Protein AF-A0A519Z3F1-F1 (afdb_monomer_lite)

Foldseek 3Di:
DPLDDPPCPPVPDDLVRLVVLLVVLVVVLVVQLVDPPDPDHSVSSVVSNVRSVVVNVVVVVVVVVVVVVVVVVVLVVVCVVCVPDPVSVVVVVVVVVVVVVVVVVVVVVVVVVVVVVVVVVVVSVVSNVVVVVVVVVVVVVVVVVVVVVVVVVVVVVVVVVD

pLDDT: mean 70.85, std 9.24, range [41.97, 87.0]

Radius of gyration: 29.85 Å; chains: 1; bounding box: 68×26×99 Å

Structure (mmCIF, N/CA/C/O backbone):
data_AF-A0A519Z3F1-F1
#
_entry.id   AF-A0A519Z3F1-F1
#
loop_
_atom_site.group_PDB
_atom_site.id
_atom_site.type_symbol
_atom_site.label_atom_id
_atom_site.label_alt_id
_atom_site.label_comp_id
_atom_site.label_asym_id
_atom_site.label_entity_id
_atom_site.label_seq_id
_atom_site.pdbx_PDB_ins_code
_atom_site.Cartn_x
_atom_site.Cartn_y
_atom_site.Cartn_z
_atom_site.occupancy
_atom_site.B_iso_or_equiv
_atom_site.auth_seq_id
_atom_site.auth_comp_id
_atom_site.auth_asym_id
_atom_site.auth_atom_id
_atom_site.pdbx_PDB_model_num
ATOM 1 N N . MET A 1 1 ? -0.713 -8.463 -25.559 1.00 41.97 1 MET A N 1
ATOM 2 C CA . MET A 1 1 ? -1.826 -8.920 -24.699 1.00 41.97 1 MET A CA 1
ATOM 3 C C . MET A 1 1 ? -2.187 -7.763 -23.788 1.00 41.97 1 MET A C 1
ATOM 5 O O . MET A 1 1 ? -1.278 -7.068 -23.354 1.00 41.97 1 MET A O 1
ATOM 9 N N . LYS A 1 2 ? -3.476 -7.471 -23.610 1.00 46.62 2 LYS A N 1
ATOM 10 C CA . LYS A 1 2 ? -3.936 -6.373 -22.754 1.00 46.62 2 LYS A CA 1
ATOM 11 C C . LYS A 1 2 ? -3.605 -6.765 -21.311 1.00 46.62 2 LYS A C 1
ATOM 13 O O . LYS A 1 2 ? -4.029 -7.826 -20.866 1.00 46.62 2 LYS A O 1
ATOM 18 N N . ASN A 1 3 ? -2.765 -5.977 -20.646 1.00 62.28 3 ASN A N 1
ATOM 19 C CA . ASN A 1 3 ? -2.377 -6.201 -19.254 1.00 62.28 3 ASN A CA 1
ATOM 20 C C . ASN A 1 3 ? -3.528 -5.728 -18.364 1.00 62.28 3 ASN A C 1
ATOM 22 O O . ASN A 1 3 ? -3.472 -4.640 -17.800 1.00 62.28 3 ASN A O 1
ATOM 26 N N . GLU A 1 4 ? -4.615 -6.491 -18.357 1.00 72.38 4 GLU A N 1
ATOM 27 C CA . GLU A 1 4 ? -5.798 -6.201 -17.558 1.00 72.38 4 GLU A CA 1
ATOM 28 C C . GLU A 1 4 ? -5.655 -6.873 -16.194 1.00 72.38 4 GLU A C 1
ATOM 30 O O . GLU A 1 4 ? -5.180 -8.006 -16.082 1.00 72.38 4 GLU A O 1
ATOM 35 N N . ILE A 1 5 ? -5.991 -6.119 -15.151 1.00 75.06 5 ILE A N 1
ATOM 36 C CA . ILE A 1 5 ? -6.005 -6.604 -13.774 1.00 75.06 5 ILE A CA 1
ATOM 37 C C . ILE A 1 5 ? -7.043 -7.727 -13.688 1.00 75.06 5 ILE A C 1
ATOM 39 O O . ILE A 1 5 ? -8.140 -7.555 -14.221 1.00 75.06 5 ILE A O 1
ATOM 43 N N . PRO A 1 6 ? -6.733 -8.871 -13.051 1.00 81.81 6 PRO A N 1
ATOM 44 C CA . PRO A 1 6 ? -7.714 -9.934 -12.879 1.00 81.81 6 PRO A CA 1
ATOM 45 C C . PRO A 1 6 ? -8.957 -9.394 -12.166 1.00 81.81 6 PRO A C 1
ATOM 47 O O . PRO A 1 6 ? -8.827 -8.824 -11.086 1.00 81.81 6 PRO A O 1
ATOM 50 N N . GLU A 1 7 ? -10.149 -9.604 -12.731 1.00 77.62 7 GLU A N 1
ATOM 51 C CA . GLU A 1 7 ? -11.420 -9.121 -12.150 1.00 77.62 7 GLU A CA 1
ATOM 52 C C . GLU A 1 7 ? -11.666 -9.651 -10.727 1.00 77.62 7 GLU A C 1
ATOM 54 O O . GLU A 1 7 ? -12.360 -9.043 -9.919 1.00 77.62 7 GLU A O 1
ATOM 59 N N . GLU A 1 8 ? -11.060 -10.792 -10.414 1.00 79.19 8 GLU A N 1
ATOM 60 C CA . GLU A 1 8 ? -11.156 -11.485 -9.133 1.00 79.19 8 GLU A CA 1
ATOM 61 C C . GLU A 1 8 ? -10.213 -10.919 -8.051 1.00 79.19 8 GLU A C 1
ATOM 63 O O . GLU A 1 8 ? -10.344 -11.241 -6.863 1.00 79.19 8 GLU A O 1
ATOM 68 N N . TYR A 1 9 ? -9.251 -10.075 -8.440 1.00 77.88 9 TYR A N 1
ATOM 69 C CA . TYR A 1 9 ? -8.322 -9.420 -7.525 1.00 77.88 9 TYR A CA 1
ATOM 70 C C . TYR A 1 9 ? -8.886 -8.071 -7.057 1.00 77.88 9 TYR A C 1
ATOM 72 O O . TYR A 1 9 ? -9.330 -7.284 -7.891 1.00 77.88 9 TYR A O 1
ATOM 80 N N . PRO A 1 10 ? -8.803 -7.726 -5.756 1.00 77.12 10 PRO A N 1
ATOM 81 C CA . PRO A 1 10 ? -8.218 -8.477 -4.629 1.00 77.12 10 PRO A CA 1
ATOM 82 C C . PRO A 1 10 ? -9.215 -9.332 -3.816 1.00 77.12 10 PRO A C 1
ATOM 84 O O . PRO A 1 10 ? -8.838 -9.902 -2.791 1.00 77.12 10 PRO A O 1
ATOM 87 N N . ALA A 1 11 ? -10.480 -9.417 -4.235 1.00 79.06 11 ALA A N 1
ATOM 88 C CA . ALA A 1 11 ? -11.588 -9.892 -3.403 1.00 79.06 11 ALA A CA 1
ATOM 89 C C . ALA A 1 11 ? -11.481 -11.362 -2.945 1.00 79.06 11 ALA A C 1
ATOM 91 O O . ALA A 1 11 ? -11.874 -11.667 -1.819 1.00 79.06 11 ALA A O 1
ATOM 92 N N . LEU A 1 12 ? -10.936 -12.265 -3.771 1.00 82.75 12 LEU A N 1
ATOM 93 C CA . LEU A 1 12 ? -10.848 -13.703 -3.450 1.00 82.75 12 LEU A CA 1
ATOM 94 C C . LEU A 1 12 ? -9.704 -14.085 -2.500 1.00 82.75 12 LEU A C 1
ATOM 96 O O . LEU A 1 12 ? -9.659 -15.219 -2.025 1.00 82.75 12 LEU A O 1
ATOM 100 N N . LEU A 1 13 ? -8.769 -13.175 -2.236 1.00 84.12 13 LEU A N 1
ATOM 101 C CA . LEU A 1 13 ? -7.580 -13.478 -1.442 1.00 84.12 13 LEU A CA 1
ATOM 102 C C . LEU A 1 13 ? -7.865 -13.315 0.046 1.00 84.12 13 LEU A C 1
ATOM 104 O O . LEU A 1 13 ? -8.561 -12.377 0.444 1.00 84.12 13 LEU A O 1
ATOM 108 N N . ASP A 1 14 ? -7.294 -14.184 0.879 1.00 83.25 14 ASP A N 1
ATOM 109 C CA . ASP A 1 14 ? -7.265 -13.945 2.322 1.00 83.25 14 ASP A CA 1
ATOM 110 C C . ASP A 1 14 ? -6.316 -12.781 2.672 1.00 83.25 14 ASP A C 1
ATOM 112 O O . ASP A 1 14 ? -5.544 -12.301 1.839 1.00 83.25 14 ASP A O 1
ATOM 116 N N . ASN A 1 15 ? -6.396 -12.275 3.905 1.00 74.50 15 ASN A N 1
ATOM 117 C CA . ASN A 1 15 ? -5.615 -11.102 4.303 1.00 74.50 15 ASN A CA 1
ATOM 118 C C . ASN A 1 15 ? -4.098 -11.350 4.251 1.00 74.50 15 ASN A C 1
ATOM 120 O O . ASN A 1 15 ? -3.351 -10.440 3.898 1.00 74.50 15 ASN A O 1
ATOM 124 N N . GLU A 1 16 ? -3.635 -12.552 4.590 1.00 73.88 16 GLU A N 1
ATOM 125 C CA . GLU A 1 16 ? -2.208 -12.887 4.624 1.00 73.88 16 GLU A CA 1
ATOM 126 C C . GLU A 1 16 ? -1.652 -13.017 3.203 1.00 73.88 16 GLU A C 1
ATOM 128 O O . GLU A 1 16 ? -0.646 -12.387 2.867 1.00 73.88 16 GLU A O 1
ATOM 133 N N . GLN A 1 17 ? -2.367 -13.729 2.334 1.00 81.69 17 GLN A N 1
ATOM 134 C CA . GLN A 1 17 ? -2.081 -13.858 0.908 1.00 81.69 17 GLN A CA 1
ATOM 135 C C . GLN A 1 17 ? -2.086 -12.503 0.206 1.00 81.69 17 GLN A C 1
ATOM 137 O O . GLN A 1 17 ? -1.216 -12.227 -0.623 1.00 81.69 17 GLN A O 1
ATOM 142 N N . LEU A 1 18 ? -3.045 -11.638 0.540 1.00 79.75 18 LEU A N 1
ATOM 143 C CA . LEU A 1 18 ? -3.152 -10.316 -0.057 1.00 79.75 18 LEU A CA 1
ATOM 144 C C . LEU A 1 18 ? -1.964 -9.428 0.343 1.00 79.75 18 LEU A C 1
ATOM 146 O O . LEU A 1 18 ? -1.378 -8.772 -0.519 1.00 79.75 18 LEU A O 1
ATOM 150 N N . VAL A 1 19 ? -1.537 -9.464 1.611 1.00 72.38 19 VAL A N 1
ATOM 151 C CA . VAL A 1 19 ? -0.328 -8.761 2.086 1.00 72.38 19 VAL A CA 1
ATOM 152 C C . VAL A 1 19 ? 0.936 -9.291 1.405 1.00 72.38 19 VAL A C 1
ATOM 154 O O . VAL A 1 19 ? 1.790 -8.504 0.982 1.00 72.38 19 VAL A O 1
ATOM 157 N N . GLU A 1 20 ? 1.069 -10.612 1.287 1.00 79.12 20 GLU A N 1
ATOM 158 C CA . GLU A 1 20 ? 2.189 -11.275 0.610 1.00 79.12 20 GLU A CA 1
ATOM 159 C C . GLU A 1 20 ? 2.273 -10.833 -0.862 1.00 79.12 20 GLU A C 1
ATOM 161 O O . GLU A 1 20 ? 3.333 -10.415 -1.340 1.00 79.12 20 GLU A O 1
ATOM 166 N N . LEU A 1 21 ? 1.140 -10.837 -1.569 1.00 82.75 21 LEU A N 1
ATOM 167 C CA . LEU A 1 21 ? 1.048 -10.427 -2.970 1.00 82.75 21 LEU A CA 1
ATOM 168 C C . LEU A 1 21 ? 1.334 -8.939 -3.159 1.00 82.75 21 LEU A C 1
ATOM 170 O O . LEU A 1 21 ? 2.089 -8.589 -4.063 1.00 82.75 21 LEU A O 1
ATOM 174 N N . ILE A 1 22 ? 0.834 -8.066 -2.281 1.00 75.44 22 ILE A N 1
ATOM 175 C CA . ILE A 1 22 ? 1.160 -6.632 -2.306 1.00 75.44 22 ILE A CA 1
ATOM 176 C C . ILE A 1 22 ? 2.675 -6.419 -2.181 1.00 75.44 22 ILE A C 1
ATOM 178 O O . ILE A 1 22 ? 3.251 -5.637 -2.941 1.00 75.44 22 ILE A O 1
ATOM 182 N N . LYS A 1 23 ? 3.355 -7.138 -1.276 1.00 75.12 23 LYS A N 1
ATOM 183 C CA . LYS A 1 23 ? 4.823 -7.062 -1.146 1.00 75.12 23 LYS A CA 1
ATOM 184 C C . LYS A 1 23 ? 5.527 -7.517 -2.425 1.00 75.12 23 LYS A C 1
ATOM 186 O O . LYS A 1 23 ? 6.467 -6.861 -2.882 1.00 75.12 23 LYS A O 1
ATOM 191 N N . GLN A 1 24 ? 5.075 -8.621 -3.016 1.00 80.00 24 GLN A N 1
ATOM 192 C CA . GLN A 1 24 ? 5.644 -9.138 -4.260 1.00 80.00 24 GLN A CA 1
ATOM 193 C C . GLN A 1 24 ? 5.425 -8.177 -5.436 1.00 80.00 24 GLN A C 1
ATOM 195 O O . GLN A 1 24 ? 6.359 -7.926 -6.200 1.00 80.00 24 GLN A O 1
ATOM 200 N N . TYR A 1 25 ? 4.230 -7.601 -5.569 1.00 83.12 25 TYR A N 1
ATOM 201 C CA . TYR A 1 25 ? 3.891 -6.644 -6.623 1.00 83.12 25 TYR A CA 1
ATOM 202 C C . TYR A 1 25 ? 4.618 -5.319 -6.457 1.00 83.12 25 TYR A C 1
ATOM 204 O O . TYR A 1 25 ? 5.140 -4.803 -7.440 1.00 83.12 25 TYR A O 1
ATOM 212 N N . SER A 1 26 ? 4.775 -4.827 -5.229 1.00 72.19 26 SER A N 1
ATOM 213 C CA . SER A 1 26 ? 5.591 -3.645 -4.942 1.00 72.19 26 SER A CA 1
ATOM 214 C C . SER A 1 26 ? 7.035 -3.844 -5.415 1.00 72.19 26 SER A C 1
ATOM 216 O O . SER A 1 26 ? 7.572 -3.015 -6.152 1.00 72.19 26 SER A O 1
ATOM 218 N N . LYS A 1 27 ? 7.633 -5.007 -5.115 1.00 78.38 27 LYS A N 1
ATOM 219 C CA . LYS A 1 27 ? 8.980 -5.355 -5.591 1.00 78.38 27 LYS A CA 1
ATOM 220 C C . LYS A 1 27 ? 9.048 -5.426 -7.121 1.00 78.38 27 LYS A C 1
ATOM 222 O O . LYS A 1 27 ? 10.010 -4.937 -7.712 1.00 78.38 27 LYS A O 1
ATOM 227 N N . ARG A 1 28 ? 8.035 -6.007 -7.773 1.00 77.19 28 ARG A N 1
ATOM 228 C CA . ARG A 1 28 ? 7.951 -6.079 -9.244 1.00 77.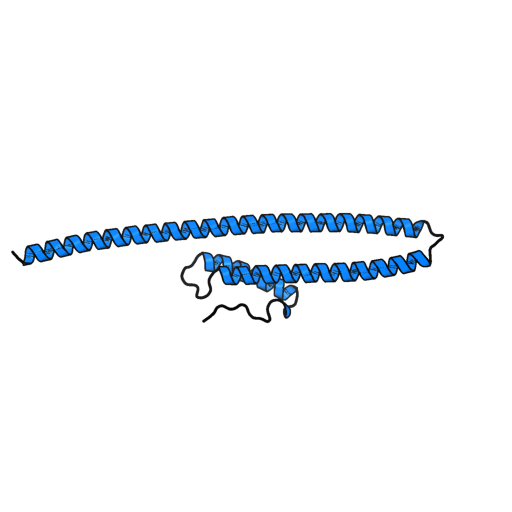19 28 ARG A CA 1
ATOM 229 C C . ARG A 1 28 ? 7.765 -4.705 -9.885 1.00 77.19 28 ARG A C 1
ATOM 231 O O . ARG A 1 28 ? 8.414 -4.450 -10.890 1.00 77.19 28 ARG A O 1
ATOM 238 N N . ALA A 1 29 ? 6.975 -3.813 -9.290 1.00 74.94 29 ALA A N 1
ATOM 239 C CA . ALA A 1 29 ? 6.799 -2.439 -9.759 1.00 74.94 29 ALA A CA 1
ATOM 240 C C . ALA A 1 29 ? 8.134 -1.677 -9.766 1.00 74.94 29 ALA A C 1
ATOM 242 O O . ALA A 1 29 ? 8.466 -1.010 -10.745 1.00 74.94 29 ALA A O 1
ATOM 243 N N . THR A 1 30 ? 8.943 -1.838 -8.712 1.00 70.25 30 THR A N 1
ATOM 244 C CA . THR A 1 30 ? 10.279 -1.228 -8.631 1.00 70.25 30 THR A CA 1
ATOM 245 C C . THR A 1 30 ? 11.240 -1.787 -9.682 1.00 70.25 30 THR A C 1
ATOM 247 O O . THR A 1 30 ? 12.002 -1.030 -10.276 1.00 70.25 30 THR A O 1
ATOM 250 N N . VAL A 1 31 ? 11.218 -3.101 -9.927 1.00 70.50 31 VAL A N 1
ATOM 251 C CA . VAL A 1 31 ? 12.114 -3.743 -10.907 1.00 70.50 31 VAL A CA 1
ATOM 252 C C . VAL A 1 31 ? 11.690 -3.429 -12.346 1.00 70.50 31 VAL A C 1
ATOM 254 O O . VAL A 1 31 ? 12.542 -3.088 -13.164 1.00 70.50 31 VAL A O 1
ATOM 257 N N . ALA A 1 32 ? 10.389 -3.462 -12.645 1.00 67.81 32 ALA A N 1
ATOM 258 C CA . ALA A 1 32 ? 9.845 -3.111 -13.957 1.00 67.81 32 ALA A CA 1
ATOM 259 C C . ALA A 1 32 ? 10.057 -1.628 -14.299 1.00 67.81 32 ALA A C 1
ATOM 261 O O . ALA A 1 32 ? 10.228 -1.285 -15.461 1.00 67.81 32 ALA A O 1
ATOM 262 N N . GLY A 1 33 ? 10.106 -0.746 -13.295 1.00 62.59 33 GLY A N 1
ATOM 263 C CA . GLY A 1 33 ? 10.460 0.661 -13.494 1.00 62.59 33 GLY A CA 1
ATOM 264 C C . GLY A 1 33 ? 11.923 0.899 -13.880 1.00 62.59 33 GLY A C 1
ATOM 265 O O . GLY A 1 33 ? 12.231 1.981 -14.361 1.00 62.59 33 GLY A O 1
ATOM 266 N N . ARG A 1 34 ? 12.813 -0.086 -13.679 1.00 61.91 34 ARG A N 1
ATOM 267 C CA . ARG A 1 34 ? 14.266 0.018 -13.917 1.00 61.91 34 ARG A CA 1
ATOM 268 C C . ARG A 1 34 ? 14.748 -0.690 -15.186 1.00 61.91 34 ARG A C 1
ATOM 270 O O . ARG A 1 34 ? 15.936 -0.635 -15.482 1.00 61.91 34 ARG A O 1
ATOM 277 N N . SER A 1 35 ? 13.877 -1.401 -15.901 1.00 54.97 35 SER A N 1
ATOM 278 C CA . SER A 1 35 ? 14.263 -2.234 -17.043 1.00 54.97 35 SER A CA 1
ATOM 279 C C . SER A 1 35 ? 13.273 -2.085 -18.195 1.00 54.97 35 SER A C 1
ATOM 281 O O . SER A 1 35 ? 12.082 -2.332 -18.027 1.00 54.97 35 SER A O 1
ATOM 283 N N . GLU A 1 36 ? 13.781 -1.755 -19.384 1.00 55.47 36 GLU A N 1
ATOM 284 C CA . GLU A 1 36 ? 12.992 -1.621 -20.622 1.00 55.47 36 GLU A CA 1
ATOM 285 C C . GLU A 1 36 ? 12.448 -2.963 -21.161 1.00 55.47 36 GLU A C 1
ATOM 287 O O . GLU A 1 36 ? 11.659 -2.980 -22.100 1.00 55.47 36 GLU A O 1
ATOM 292 N N . GLN A 1 37 ? 12.842 -4.104 -20.579 1.00 54.81 37 GLN A N 1
ATOM 293 C CA . GLN A 1 37 ? 12.515 -5.446 -21.090 1.00 54.81 37 GLN 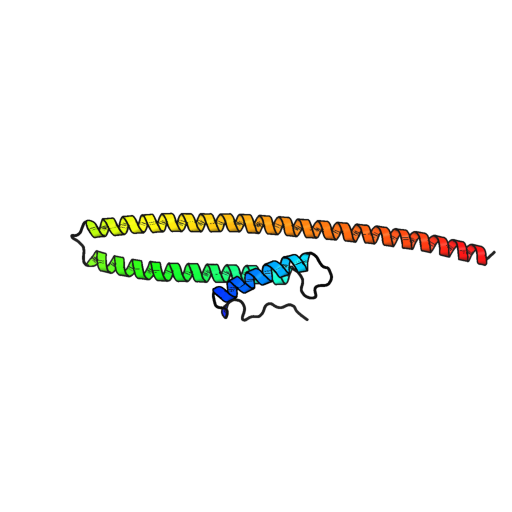A CA 1
ATOM 294 C C . GLN A 1 37 ? 11.199 -6.041 -20.557 1.00 54.81 37 GLN A C 1
ATOM 296 O O . GLN A 1 37 ? 10.858 -7.177 -20.893 1.00 54.81 37 GLN A O 1
ATOM 301 N N . TYR A 1 38 ? 10.442 -5.323 -19.724 1.00 53.41 38 TYR A N 1
ATOM 302 C CA . TYR A 1 38 ? 9.215 -5.869 -19.142 1.00 53.41 38 TYR A CA 1
ATOM 303 C C . TYR A 1 38 ? 7.995 -5.724 -20.063 1.00 53.41 38 TYR A C 1
ATOM 305 O O . TYR A 1 38 ? 7.595 -4.630 -20.442 1.00 53.41 38 TYR A O 1
ATOM 313 N N . VAL A 1 39 ? 7.335 -6.858 -20.332 1.00 57.91 39 VAL A N 1
ATOM 314 C CA . VAL A 1 39 ? 6.069 -6.958 -21.095 1.00 57.91 39 VAL A CA 1
ATOM 315 C C . VAL A 1 39 ? 4.906 -6.242 -20.385 1.00 57.91 39 VAL A C 1
ATOM 317 O O . VAL A 1 39 ? 3.932 -5.824 -21.015 1.00 57.91 39 VAL A O 1
ATOM 320 N N . VAL A 1 40 ? 5.008 -6.090 -19.061 1.00 64.44 40 VAL A N 1
ATOM 321 C CA . VAL A 1 40 ? 4.002 -5.465 -18.201 1.00 64.44 40 VAL A CA 1
ATOM 322 C C . VAL A 1 40 ? 4.636 -4.284 -17.477 1.00 64.44 40 VAL A C 1
ATOM 324 O O . VAL A 1 40 ? 5.513 -4.474 -16.634 1.00 64.44 40 VAL A O 1
ATOM 327 N N . GLY A 1 41 ? 4.216 -3.071 -17.843 1.00 69.31 41 GLY A N 1
ATOM 328 C CA . GLY A 1 41 ? 4.800 -1.831 -17.337 1.00 69.31 41 GLY A CA 1
ATOM 329 C C . GLY A 1 41 ? 4.599 -1.621 -15.827 1.00 69.31 41 GLY A C 1
ATOM 330 O O . GLY A 1 41 ? 3.705 -2.218 -15.222 1.00 69.31 41 GLY A O 1
ATOM 331 N N . PRO A 1 42 ? 5.403 -0.746 -15.198 1.00 68.62 42 PRO A N 1
ATOM 332 C CA . PRO A 1 42 ? 5.349 -0.471 -13.758 1.00 68.62 42 PRO A CA 1
ATOM 333 C C . PRO A 1 42 ? 3.987 0.046 -13.263 1.00 68.62 42 PRO A C 1
ATOM 335 O O . PRO A 1 42 ? 3.643 -0.180 -12.105 1.00 68.62 42 PRO A O 1
ATOM 338 N N . SER A 1 43 ? 3.193 0.686 -14.129 1.00 71.81 43 SER A N 1
ATOM 339 C CA . SER A 1 43 ? 1.844 1.178 -13.810 1.00 71.81 43 SER A CA 1
ATOM 340 C C . SER A 1 43 ? 0.875 0.063 -13.411 1.00 71.81 43 SER A C 1
ATOM 342 O O . SER A 1 43 ? 0.148 0.219 -12.438 1.00 71.81 43 SER A O 1
ATOM 344 N N . TYR A 1 44 ? 0.924 -1.083 -14.093 1.00 79.56 44 TYR A N 1
ATOM 345 C CA . TYR A 1 44 ? 0.067 -2.235 -13.798 1.00 79.56 44 TYR A CA 1
ATOM 346 C C . TYR A 1 44 ? 0.315 -2.778 -12.385 1.00 79.56 44 TYR A C 1
ATOM 348 O O . TYR A 1 44 ? -0.607 -3.002 -11.607 1.00 79.56 44 TYR A O 1
ATOM 356 N N . TRP A 1 45 ? 1.586 -2.959 -12.017 1.00 78.31 45 TRP A N 1
ATOM 357 C CA . TRP A 1 45 ? 1.945 -3.473 -10.694 1.00 78.31 45 TRP A CA 1
ATOM 358 C C . TRP A 1 45 ? 1.627 -2.475 -9.580 1.00 78.31 45 TRP A C 1
ATOM 360 O O . TRP A 1 45 ? 1.291 -2.892 -8.473 1.00 78.31 45 TRP A O 1
ATOM 370 N N . LYS A 1 46 ? 1.717 -1.172 -9.868 1.00 74.56 46 LYS A N 1
ATOM 371 C CA . LYS A 1 46 ? 1.311 -0.113 -8.941 1.00 74.56 46 LYS A CA 1
ATOM 372 C C . LYS A 1 46 ? -0.193 -0.165 -8.663 1.00 74.56 46 LYS A C 1
ATOM 374 O O . LYS A 1 46 ? -0.583 -0.174 -7.502 1.00 74.56 46 LYS A O 1
ATOM 379 N N . GLU A 1 47 ? -1.010 -0.273 -9.703 1.00 77.06 47 GLU A N 1
ATOM 380 C CA . GLU A 1 47 ? -2.470 -0.339 -9.576 1.00 77.06 47 GLU A CA 1
ATOM 381 C C . GLU A 1 47 ? -2.918 -1.581 -8.782 1.00 77.06 47 GLU A C 1
ATOM 383 O O . GLU A 1 47 ? -3.751 -1.481 -7.885 1.00 77.06 47 GLU A O 1
ATOM 388 N N . MET A 1 48 ? -2.267 -2.733 -8.993 1.00 79.75 48 MET A N 1
ATOM 389 C CA . MET A 1 48 ? -2.480 -3.936 -8.172 1.00 79.75 48 MET A CA 1
ATOM 390 C C . MET A 1 48 ? -2.153 -3.702 -6.688 1.00 79.75 48 MET A C 1
ATOM 392 O O . MET A 1 48 ? -2.888 -4.140 -5.806 1.00 79.75 48 MET A O 1
ATOM 396 N N . VAL A 1 49 ? -1.056 -3.004 -6.384 1.00 76.69 49 VAL A N 1
ATOM 397 C CA . VAL A 1 49 ? -0.691 -2.668 -4.997 1.00 76.69 49 VAL A CA 1
ATOM 398 C C . VAL A 1 49 ? -1.736 -1.752 -4.359 1.00 76.69 49 VAL A C 1
ATOM 400 O O . VAL A 1 49 ? -2.140 -2.004 -3.223 1.00 76.69 49 VAL A O 1
ATOM 403 N N . GLU A 1 50 ? -2.187 -0.723 -5.075 1.00 78.25 50 GLU A N 1
ATOM 404 C CA . GLU A 1 50 ? -3.184 0.235 -4.583 1.00 78.25 50 GLU A CA 1
ATOM 405 C C . GLU A 1 50 ? -4.527 -0.445 -4.296 1.00 78.25 50 GLU A C 1
ATOM 407 O O . GLU A 1 50 ? -5.068 -0.292 -3.199 1.00 78.25 50 GLU A O 1
ATOM 412 N N . LEU A 1 51 ? -5.025 -1.267 -5.224 1.00 81.31 51 LEU A N 1
ATOM 413 C CA . LEU A 1 51 ? -6.265 -2.024 -5.038 1.00 81.31 51 LEU A CA 1
ATOM 414 C C . LEU A 1 51 ? -6.190 -2.955 -3.823 1.00 81.31 5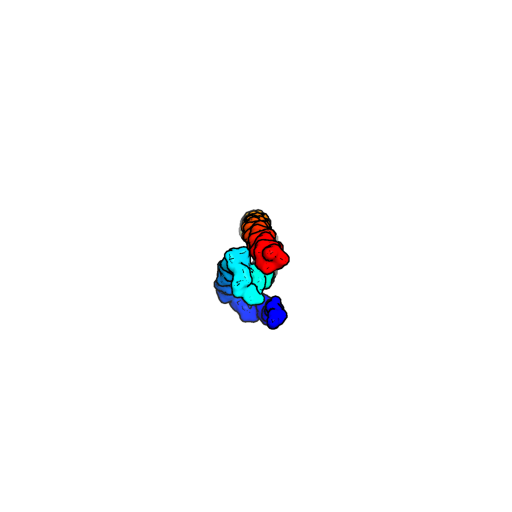1 LEU A C 1
ATOM 416 O O . LEU A 1 51 ? -7.104 -2.971 -2.998 1.00 81.31 51 LEU A O 1
ATOM 420 N N . GLY A 1 52 ? -5.084 -3.689 -3.664 1.00 77.94 52 GLY A N 1
ATOM 421 C CA . GLY A 1 52 ? -4.891 -4.565 -2.509 1.00 77.94 52 GLY A CA 1
ATOM 422 C C . GLY A 1 52 ? -4.854 -3.804 -1.179 1.00 77.94 52 GLY A C 1
ATOM 423 O O . GLY A 1 52 ? -5.419 -4.262 -0.185 1.00 77.94 52 GLY A O 1
ATOM 424 N N . GLN A 1 53 ? -4.225 -2.626 -1.144 1.00 73.38 53 GLN A N 1
ATOM 425 C CA . GLN A 1 53 ? -4.175 -1.785 0.056 1.00 73.38 53 GLN A CA 1
ATOM 426 C C . GLN A 1 53 ? -5.550 -1.223 0.433 1.00 73.38 53 GLN A C 1
ATOM 428 O O . GLN A 1 53 ? -5.902 -1.222 1.616 1.00 73.38 53 GLN A O 1
ATOM 433 N N . ILE A 1 54 ? -6.333 -0.780 -0.556 1.00 77.94 54 ILE A N 1
ATOM 434 C CA . ILE A 1 54 ? -7.706 -0.299 -0.351 1.00 77.94 54 ILE A CA 1
ATOM 435 C C . ILE A 1 54 ? -8.572 -1.418 0.236 1.00 77.94 54 ILE A C 1
ATOM 437 O O . ILE A 1 54 ? -9.263 -1.202 1.231 1.00 77.94 54 ILE A O 1
ATOM 441 N N . GLU A 1 55 ? -8.485 -2.628 -0.316 1.00 77.19 55 GLU A N 1
ATOM 442 C CA . GLU A 1 55 ? -9.257 -3.777 0.161 1.00 77.19 55 GLU A CA 1
ATOM 443 C C . GLU A 1 55 ? -8.898 -4.169 1.601 1.00 77.19 55 GLU A C 1
ATOM 445 O O . GLU A 1 55 ? -9.788 -4.359 2.429 1.00 77.19 55 GLU A O 1
ATOM 450 N N . ILE A 1 56 ? -7.607 -4.223 1.952 1.00 73.44 56 ILE A N 1
ATOM 451 C CA . ILE A 1 56 ? -7.181 -4.476 3.340 1.00 73.44 56 ILE A CA 1
ATOM 452 C C . ILE A 1 56 ? -7.733 -3.405 4.282 1.00 73.44 56 ILE A C 1
ATOM 454 O O . ILE A 1 56 ? -8.228 -3.733 5.362 1.00 73.44 56 ILE A O 1
ATOM 458 N N . SER A 1 57 ? -7.672 -2.134 3.879 1.00 71.25 57 SER A N 1
ATOM 459 C CA . SER A 1 57 ? -8.215 -1.036 4.679 1.00 71.25 57 SER A CA 1
ATOM 460 C C . SER A 1 57 ? -9.718 -1.207 4.902 1.00 71.25 57 SER A C 1
ATOM 462 O O . SER A 1 57 ? -10.175 -1.140 6.043 1.00 71.25 57 SER A O 1
ATOM 464 N N . ASN A 1 58 ? -10.468 -1.541 3.849 1.00 76.25 58 ASN A N 1
ATOM 465 C CA . ASN A 1 58 ? -11.902 -1.813 3.932 1.00 76.25 58 ASN A CA 1
ATOM 466 C C . ASN A 1 58 ? -12.209 -2.994 4.857 1.00 76.25 58 ASN A C 1
ATOM 468 O O . ASN A 1 58 ? -13.114 -2.905 5.683 1.00 76.25 58 ASN A O 1
ATOM 472 N N . ARG A 1 59 ? -11.449 -4.091 4.779 1.00 76.38 59 ARG A N 1
ATOM 473 C CA . ARG A 1 59 ? -11.638 -5.260 5.654 1.00 76.38 59 ARG A CA 1
ATOM 474 C C . ARG A 1 59 ? -11.362 -4.939 7.116 1.00 76.38 59 ARG A C 1
ATOM 476 O O . ARG A 1 59 ? -12.140 -5.342 7.978 1.00 76.38 59 ARG A O 1
ATOM 483 N N . ILE A 1 60 ? -10.298 -4.189 7.397 1.00 69.81 60 ILE A N 1
ATOM 484 C CA . ILE A 1 60 ? -9.973 -3.740 8.756 1.00 69.81 60 ILE A CA 1
ATOM 485 C C . ILE A 1 60 ? -11.070 -2.810 9.278 1.00 69.81 60 ILE A C 1
ATOM 487 O O . ILE A 1 60 ? -11.556 -3.012 10.387 1.00 69.81 60 ILE A O 1
ATOM 491 N N . GLN A 1 61 ? -11.505 -1.834 8.478 1.00 65.94 61 GLN A N 1
ATOM 492 C CA . GLN A 1 61 ? -12.586 -0.923 8.853 1.00 65.94 61 GLN A CA 1
ATOM 493 C C . GLN A 1 61 ? -13.891 -1.681 9.114 1.00 65.94 61 GLN A C 1
ATOM 495 O O . GLN A 1 61 ? -14.497 -1.498 10.164 1.00 65.94 61 GLN A O 1
ATOM 500 N N . ASN A 1 62 ? -14.292 -2.589 8.225 1.00 70.56 62 ASN A N 1
ATOM 501 C CA . ASN A 1 62 ? -15.508 -3.388 8.380 1.00 70.56 62 ASN A CA 1
ATOM 502 C C . ASN A 1 62 ? -15.442 -4.322 9.597 1.00 70.56 62 ASN A C 1
ATOM 504 O O . ASN A 1 62 ? -16.428 -4.450 10.326 1.00 70.56 62 ASN A O 1
ATOM 508 N N . GLY A 1 63 ? -14.283 -4.937 9.854 1.00 70.62 63 GLY A N 1
ATOM 509 C CA . GLY A 1 63 ? -14.044 -5.744 11.052 1.00 70.62 63 GLY A CA 1
ATOM 510 C C . GLY A 1 63 ? -14.175 -4.917 12.331 1.00 70.62 63 GLY A C 1
ATOM 511 O O . GLY A 1 63 ? -14.950 -5.274 13.219 1.00 70.62 63 GLY A O 1
ATOM 512 N N . LEU A 1 64 ? -13.506 -3.761 12.379 1.00 62.03 64 LEU A N 1
ATOM 513 C CA . LEU A 1 64 ? -13.582 -2.824 13.501 1.00 62.03 64 LEU A CA 1
ATOM 514 C C . LEU A 1 64 ? -15.009 -2.310 13.719 1.00 62.03 64 LEU A C 1
ATOM 516 O O . LEU A 1 64 ? -15.479 -2.300 14.852 1.00 62.03 64 LEU A O 1
ATOM 520 N N . PHE A 1 65 ? -15.736 -1.927 12.667 1.00 60.66 65 PHE A N 1
ATOM 521 C CA . PHE A 1 65 ? -17.119 -1.457 12.794 1.00 60.66 65 PHE A CA 1
ATOM 522 C C . PHE A 1 65 ? -18.072 -2.554 13.276 1.00 60.66 65 PHE A C 1
ATOM 524 O O . PHE A 1 65 ? -18.963 -2.273 14.078 1.00 60.66 65 PHE A O 1
ATOM 531 N N . SER A 1 66 ? -17.874 -3.800 12.842 1.00 67.56 66 SER A N 1
ATOM 532 C CA . SER A 1 66 ? -18.633 -4.955 13.335 1.00 67.56 66 SER A CA 1
ATOM 533 C C . SER A 1 66 ? -18.386 -5.195 14.828 1.00 67.56 66 SER A C 1
ATOM 535 O O . SER A 1 66 ? -19.339 -5.366 15.593 1.00 67.56 66 SER A O 1
ATOM 537 N N . GLU A 1 67 ? -17.127 -5.166 15.269 1.00 65.12 67 GLU A N 1
ATOM 538 C CA . GLU A 1 67 ? -16.786 -5.326 16.685 1.00 65.12 67 GLU A CA 1
ATOM 539 C C . GLU A 1 67 ? -17.290 -4.157 17.534 1.00 65.12 67 GLU A C 1
ATOM 541 O O . GLU A 1 67 ? -17.924 -4.389 18.561 1.00 65.12 67 GLU A O 1
ATOM 546 N N . ILE A 1 68 ? -17.123 -2.913 17.071 1.00 58.75 68 ILE A N 1
ATOM 547 C CA . ILE A 1 68 ? -17.670 -1.715 17.725 1.00 58.75 68 ILE A CA 1
ATOM 548 C C . ILE A 1 68 ? -19.197 -1.803 17.822 1.00 58.75 68 ILE A C 1
ATOM 550 O O . ILE A 1 68 ? -19.760 -1.466 18.860 1.00 58.75 68 ILE A O 1
ATOM 554 N N . GLY A 1 69 ? -19.879 -2.280 16.778 1.00 65.19 69 GLY A N 1
ATOM 555 C CA . GLY A 1 69 ? -21.332 -2.455 16.767 1.00 65.19 69 GLY A CA 1
ATOM 556 C C . GLY A 1 69 ? -21.818 -3.500 17.775 1.00 65.19 69 GLY A C 1
ATOM 557 O O . GLY A 1 69 ? -22.790 -3.259 18.495 1.00 65.19 69 GLY A O 1
ATOM 558 N N . LYS A 1 70 ? -21.120 -4.639 17.883 1.00 72.19 70 LYS A N 1
ATOM 559 C CA . LYS A 1 70 ? -21.394 -5.652 18.917 1.00 72.19 70 LYS A CA 1
ATOM 560 C C . LYS A 1 70 ? -21.173 -5.085 20.314 1.00 72.19 70 LYS A C 1
ATOM 562 O O . LYS A 1 70 ? -22.063 -5.182 21.155 1.00 72.19 70 LYS A O 1
ATOM 567 N N . LEU A 1 71 ? -20.043 -4.415 20.521 1.00 65.25 71 LEU A N 1
ATOM 568 C CA . LEU A 1 71 ? -19.699 -3.815 21.804 1.00 65.25 71 LEU A CA 1
ATOM 569 C C . LEU A 1 71 ? -20.697 -2.719 22.207 1.00 65.25 71 LEU A C 1
ATOM 571 O O . LEU A 1 71 ? -21.089 -2.629 23.365 1.00 65.25 71 LEU A O 1
ATOM 575 N N . ALA A 1 72 ? -21.159 -1.910 21.251 1.00 68.69 72 ALA A N 1
ATOM 576 C CA . ALA A 1 72 ? -22.178 -0.889 21.473 1.00 68.69 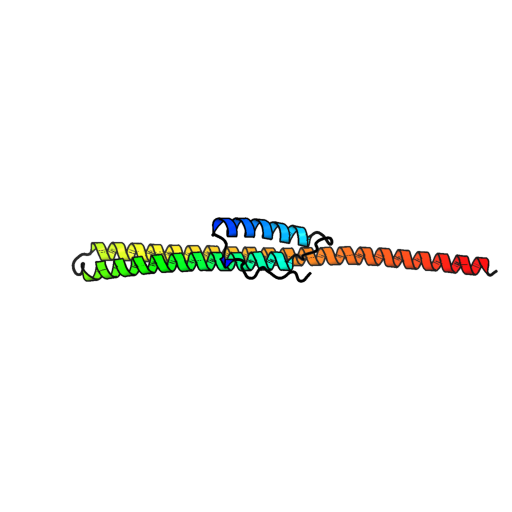72 ALA A CA 1
ATOM 577 C C . ALA A 1 72 ? -23.535 -1.500 21.861 1.00 68.69 72 ALA A C 1
ATOM 579 O O . ALA A 1 72 ? -24.215 -0.965 22.738 1.00 68.69 72 ALA A O 1
ATOM 580 N N . ASN A 1 73 ? -23.918 -2.627 21.253 1.00 72.94 73 ASN A N 1
ATOM 581 C CA . ASN A 1 73 ? -25.131 -3.359 21.622 1.00 72.94 73 ASN A CA 1
ATOM 582 C C . ASN A 1 73 ? -25.023 -3.996 23.014 1.00 72.94 73 ASN A C 1
ATOM 584 O O . ASN A 1 73 ? -25.964 -3.883 23.799 1.00 72.94 73 ASN A O 1
ATOM 588 N N . GLU A 1 74 ? -23.881 -4.592 23.359 1.00 69.00 74 GLU A N 1
ATOM 589 C CA . GLU A 1 74 ? -23.621 -5.116 24.708 1.00 69.00 74 GLU A CA 1
ATOM 590 C C . GLU A 1 74 ? -23.636 -4.001 25.758 1.00 69.00 74 GLU A C 1
ATOM 592 O O . GLU A 1 74 ? -24.267 -4.132 26.804 1.00 69.00 74 GLU A O 1
ATOM 597 N N . ILE A 1 75 ? -23.031 -2.852 25.454 1.00 64.06 75 ILE A N 1
ATOM 598 C CA . ILE A 1 75 ? -23.081 -1.651 26.292 1.00 64.06 75 ILE A CA 1
ATOM 599 C C . ILE A 1 75 ? -24.517 -1.152 26.472 1.00 64.06 75 ILE A C 1
ATOM 601 O O . ILE A 1 75 ? -24.891 -0.752 27.575 1.00 64.06 75 ILE A O 1
ATOM 605 N N . LYS A 1 76 ? -25.330 -1.159 25.412 1.00 68.06 76 LYS A N 1
ATOM 606 C CA . LYS A 1 76 ? -26.732 -0.737 25.476 1.00 68.06 76 LYS A CA 1
ATOM 607 C C . LYS A 1 76 ? -27.548 -1.666 26.378 1.00 68.06 76 LYS A C 1
ATOM 609 O O . LYS A 1 76 ? -28.259 -1.167 27.245 1.00 68.06 76 LYS A O 1
ATOM 614 N N . LEU A 1 77 ? -27.371 -2.981 26.236 1.00 66.25 77 LEU A N 1
ATOM 615 C CA . LEU A 1 77 ? -27.986 -3.989 27.109 1.00 66.25 77 LEU A CA 1
ATOM 616 C C . LEU A 1 77 ? -27.551 -3.801 28.570 1.00 66.25 77 LEU A C 1
ATOM 618 O O . LEU A 1 77 ? -28.387 -3.730 29.467 1.00 66.25 77 LEU A O 1
ATOM 622 N N . LEU A 1 78 ? -26.252 -3.594 28.809 1.00 63.06 78 LEU A N 1
ATOM 623 C CA . LEU A 1 78 ? -25.721 -3.321 30.145 1.00 63.06 78 LEU A CA 1
ATOM 624 C C . LEU A 1 78 ? -26.247 -2.008 30.736 1.00 63.06 78 LEU A C 1
ATOM 626 O O . LEU A 1 78 ? -26.409 -1.916 31.950 1.00 63.06 78 LEU A O 1
ATOM 630 N N . LYS A 1 79 ? -26.498 -0.982 29.917 1.00 58.72 79 LYS A N 1
ATOM 631 C CA . LYS A 1 79 ? -27.008 0.324 30.358 1.00 58.72 79 LYS A CA 1
ATOM 632 C C . LYS A 1 79 ? -28.488 0.271 30.742 1.00 58.72 79 LYS A C 1
ATOM 634 O O . LYS A 1 79 ? -28.874 0.958 31.691 1.00 58.72 79 LYS A O 1
ATOM 639 N N . ASP A 1 80 ? -29.284 -0.534 30.043 1.00 60.81 80 ASP A N 1
ATOM 640 C CA . ASP A 1 80 ? -30.694 -0.741 30.379 1.00 60.81 80 ASP A CA 1
ATOM 641 C C . ASP A 1 80 ? -30.852 -1.571 31.671 1.00 60.81 80 ASP A C 1
ATOM 643 O O . ASP A 1 80 ? -31.704 -1.231 32.496 1.00 60.81 80 ASP A O 1
ATOM 647 N N . ASP A 1 81 ? -29.952 -2.527 31.939 1.00 58.88 81 ASP A N 1
ATOM 648 C CA . ASP A 1 81 ? -29.950 -3.314 33.186 1.00 58.88 81 ASP A CA 1
ATOM 649 C C . ASP A 1 81 ? -29.330 -2.582 34.402 1.00 58.88 81 ASP A C 1
ATOM 651 O O . ASP A 1 81 ? -29.747 -2.793 35.542 1.00 58.88 81 ASP A O 1
ATOM 655 N N . ASN A 1 82 ? -28.352 -1.681 34.210 1.00 52.00 82 ASN A N 1
ATOM 656 C CA . ASN A 1 82 ? -27.589 -1.042 35.303 1.00 52.00 82 ASN A CA 1
ATOM 657 C C . ASN A 1 82 ? -27.955 0.418 35.619 1.00 52.00 82 ASN A C 1
ATOM 659 O O . ASN A 1 82 ? -27.097 1.174 36.087 1.00 52.00 82 ASN A O 1
ATOM 663 N N . ARG A 1 83 ? -29.220 0.841 35.495 1.00 52.91 83 ARG A N 1
ATOM 664 C CA . ARG A 1 83 ? -29.671 2.197 35.906 1.00 52.91 83 ARG A CA 1
ATOM 665 C C . ARG A 1 83 ? -29.309 2.627 37.354 1.00 52.91 83 ARG A C 1
ATOM 667 O O . ARG A 1 83 ? -29.590 3.765 37.718 1.00 52.91 83 ARG A O 1
ATOM 674 N N . LYS A 1 84 ? -28.668 1.781 38.179 1.00 53.25 84 LYS A N 1
ATOM 675 C CA . LYS A 1 84 ? -28.169 2.100 39.534 1.00 53.25 84 LYS A CA 1
ATOM 676 C C . LYS A 1 84 ? -26.656 1.910 39.792 1.00 53.25 84 LYS A C 1
ATOM 678 O O . LYS A 1 84 ? -26.228 2.186 40.908 1.00 53.25 84 LYS A O 1
ATOM 683 N N . SER A 1 85 ? -25.821 1.484 38.837 1.00 54.84 85 SER A N 1
ATOM 684 C CA . SER A 1 85 ? -24.404 1.155 39.120 1.00 54.84 85 SER A CA 1
ATOM 685 C C . SER A 1 85 ? -23.412 2.169 38.529 1.00 54.84 85 SER A C 1
ATOM 687 O O . SER A 1 85 ? -23.181 2.218 37.324 1.00 54.84 85 SER A O 1
ATOM 689 N N . GLY A 1 86 ? -22.755 2.964 39.382 1.00 60.31 86 GLY A N 1
ATOM 690 C CA . GLY A 1 86 ? -21.710 3.918 38.967 1.00 60.31 86 GLY A CA 1
ATOM 691 C C . GLY A 1 86 ? -20.467 3.272 38.330 1.00 60.31 86 GLY A C 1
ATOM 692 O O . GLY A 1 86 ? -19.725 3.943 37.615 1.00 60.31 86 GLY A O 1
ATOM 693 N N . ARG A 1 87 ? -20.254 1.960 38.524 1.00 63.25 87 ARG A N 1
ATOM 694 C CA . ARG A 1 87 ? -19.125 1.216 37.936 1.00 63.25 87 ARG A CA 1
ATOM 695 C C . ARG A 1 87 ? -19.260 1.034 36.424 1.00 63.25 87 ARG A C 1
ATOM 697 O O . ARG A 1 87 ? -18.260 1.106 35.719 1.00 63.25 87 ARG A O 1
ATOM 704 N N . THR A 1 88 ? -20.474 0.856 35.911 1.00 62.19 88 THR A N 1
ATOM 705 C CA . THR A 1 88 ? -20.716 0.647 34.475 1.00 62.19 88 THR A CA 1
ATOM 706 C C . THR A 1 88 ? -20.451 1.921 33.673 1.00 62.19 88 THR A C 1
ATOM 708 O O . THR A 1 88 ? -19.821 1.868 32.620 1.00 62.19 88 THR A O 1
ATOM 711 N N . ASN A 1 89 ? -20.823 3.086 34.215 1.00 65.50 89 ASN A N 1
ATOM 712 C CA . ASN A 1 89 ? -20.511 4.385 33.607 1.00 65.50 89 ASN A CA 1
ATOM 713 C C . ASN A 1 89 ? -19.000 4.672 33.570 1.00 65.50 89 ASN A C 1
ATOM 715 O O . ASN A 1 89 ? -18.515 5.306 32.631 1.00 65.50 89 ASN A O 1
ATOM 719 N N . PHE A 1 90 ? -18.248 4.178 34.558 1.00 75.19 90 PHE A N 1
ATOM 720 C CA . PHE A 1 90 ? -16.791 4.304 34.581 1.00 75.19 90 PHE A CA 1
ATOM 721 C C . PHE A 1 90 ? -16.133 3.449 33.492 1.00 75.19 90 PHE A C 1
ATOM 723 O O . PHE A 1 90 ? -15.321 3.964 32.726 1.00 75.19 90 PHE A O 1
ATOM 730 N N . VAL A 1 91 ? -16.539 2.180 33.363 1.00 75.50 91 VAL A N 1
ATOM 731 C CA . VAL A 1 91 ? -16.028 1.273 32.318 1.00 75.50 91 VAL A CA 1
ATOM 732 C C . VAL A 1 91 ? -16.351 1.802 30.917 1.00 75.50 91 VAL A C 1
ATOM 734 O O . VAL A 1 91 ? -15.465 1.827 30.067 1.00 75.50 91 VAL A O 1
ATOM 737 N N . LEU A 1 92 ? -17.569 2.311 30.688 1.00 72.12 92 LEU A N 1
ATOM 738 C CA . LEU A 1 92 ? -17.935 2.944 29.413 1.00 72.12 92 LEU A CA 1
ATOM 739 C C . LEU A 1 92 ? -17.043 4.143 29.079 1.00 72.12 92 LEU A C 1
ATOM 741 O O . LEU A 1 92 ? -16.602 4.286 27.940 1.00 72.12 92 LEU A O 1
ATOM 745 N N . SER A 1 93 ? -16.796 5.012 30.060 1.00 72.44 93 SER A N 1
ATOM 746 C CA . SER A 1 93 ? -15.972 6.207 29.862 1.00 72.44 93 SER A CA 1
ATOM 747 C C . SER A 1 93 ? -14.540 5.825 29.497 1.00 72.44 93 SER A C 1
ATOM 749 O O . SER A 1 93 ? -13.982 6.358 28.542 1.00 72.44 93 SER A O 1
ATOM 751 N N . LEU A 1 94 ? -13.975 4.840 30.198 1.00 77.75 94 LEU A N 1
ATOM 752 C CA . LEU A 1 94 ? -12.638 4.311 29.927 1.00 77.75 94 LEU A CA 1
ATOM 753 C C . LEU A 1 94 ? -12.532 3.712 28.525 1.00 77.75 94 LEU A C 1
ATOM 755 O O . LEU A 1 94 ? -11.575 3.981 27.804 1.00 77.75 94 LEU A O 1
ATOM 759 N N . LEU A 1 95 ? -13.545 2.952 28.122 1.00 77.44 95 LEU A N 1
ATOM 760 C CA . LEU A 1 95 ? -13.576 2.321 26.814 1.00 77.44 95 LEU A CA 1
ATOM 761 C C . LEU A 1 95 ? -13.766 3.341 25.680 1.00 77.44 95 LEU A C 1
ATOM 763 O O . LEU A 1 95 ? -13.151 3.220 24.626 1.00 77.44 95 LEU A O 1
ATOM 767 N N . THR A 1 96 ? -14.543 4.398 25.922 1.00 77.81 96 THR A N 1
ATOM 768 C CA . THR A 1 96 ? -14.708 5.517 24.980 1.00 77.81 96 THR A CA 1
ATOM 769 C C . THR A 1 96 ? -13.401 6.287 24.800 1.00 77.81 96 THR A C 1
ATOM 771 O O . THR A 1 96 ? -13.022 6.607 23.676 1.00 77.81 96 THR A O 1
ATOM 774 N N . ILE A 1 97 ? -12.678 6.546 25.895 1.00 77.69 97 ILE A N 1
ATOM 775 C CA . ILE A 1 97 ? -11.356 7.183 25.851 1.00 77.69 97 ILE A CA 1
ATOM 776 C C . ILE A 1 97 ? -10.375 6.299 25.077 1.00 77.69 97 ILE A C 1
ATOM 778 O O . ILE A 1 97 ? -9.667 6.793 24.202 1.00 77.69 97 ILE A O 1
ATOM 782 N N . PHE A 1 98 ? -10.367 4.993 25.342 1.00 83.06 98 PHE A N 1
ATOM 783 C CA . PHE A 1 98 ? -9.524 4.045 24.619 1.00 83.06 98 PHE A CA 1
ATOM 784 C C . PHE A 1 98 ? -9.824 4.037 23.114 1.00 83.06 98 PHE A C 1
ATOM 786 O O . PHE A 1 98 ? -8.903 4.148 22.309 1.00 83.06 98 PHE A O 1
ATOM 793 N N . LEU A 1 99 ? -11.102 3.990 22.725 1.00 76.19 99 LEU A N 1
ATOM 794 C CA . LEU A 1 99 ? -11.525 4.059 21.322 1.00 76.19 99 LEU A CA 1
ATOM 795 C C . LEU A 1 99 ? -11.108 5.371 20.653 1.00 76.19 99 LEU A C 1
ATOM 797 O O . LEU A 1 99 ? -10.639 5.354 19.516 1.00 76.19 99 LEU A O 1
ATOM 801 N N . ALA A 1 100 ? -11.234 6.503 21.348 1.00 75.50 100 ALA A N 1
ATOM 802 C CA . ALA A 1 100 ? -10.805 7.798 20.829 1.00 75.50 100 ALA A CA 1
ATOM 803 C C . ALA A 1 100 ? -9.285 7.841 20.594 1.00 75.50 100 ALA A C 1
ATOM 805 O O . ALA A 1 100 ? -8.834 8.290 19.539 1.00 75.50 100 ALA A O 1
ATOM 806 N N . VAL A 1 101 ? -8.497 7.313 21.537 1.00 81.25 101 VAL A N 1
ATOM 807 C CA . VAL A 1 101 ? -7.035 7.203 21.408 1.00 81.25 101 VAL A CA 1
ATOM 808 C C . VAL A 1 101 ? -6.654 6.267 20.260 1.00 81.25 101 VAL A C 1
ATOM 810 O O . VAL A 1 101 ? -5.807 6.622 19.442 1.00 81.25 101 VAL A O 1
ATOM 813 N N . LEU A 1 102 ? -7.306 5.108 20.149 1.00 80.12 102 LEU A N 1
ATOM 814 C CA . LEU A 1 102 ? -7.062 4.143 19.077 1.00 80.12 102 LEU A CA 1
ATOM 815 C C . LEU A 1 102 ? -7.401 4.729 17.698 1.00 80.12 102 LEU A C 1
ATOM 817 O O . LEU A 1 102 ? -6.636 4.569 16.752 1.00 80.12 102 LEU A O 1
ATOM 821 N N . THR A 1 103 ? -8.508 5.465 17.595 1.00 77.94 103 THR A N 1
ATOM 822 C CA . THR A 1 103 ? -8.916 6.147 16.357 1.00 77.94 103 THR A CA 1
ATOM 823 C C . THR A 1 103 ? -7.897 7.214 15.959 1.00 77.94 103 THR A C 1
ATOM 825 O O . THR A 1 103 ? -7.499 7.287 14.797 1.00 77.94 103 THR A O 1
ATOM 828 N N . GLY A 1 104 ? -7.413 8.006 16.922 1.00 74.81 104 GLY A N 1
ATOM 829 C CA . GLY A 1 104 ? -6.343 8.977 16.687 1.00 74.81 104 GLY A CA 1
ATOM 830 C C . GLY A 1 104 ? -5.041 8.316 16.224 1.00 74.81 104 GLY A C 1
ATOM 831 O O . GLY A 1 104 ? -4.404 8.794 15.286 1.00 74.81 104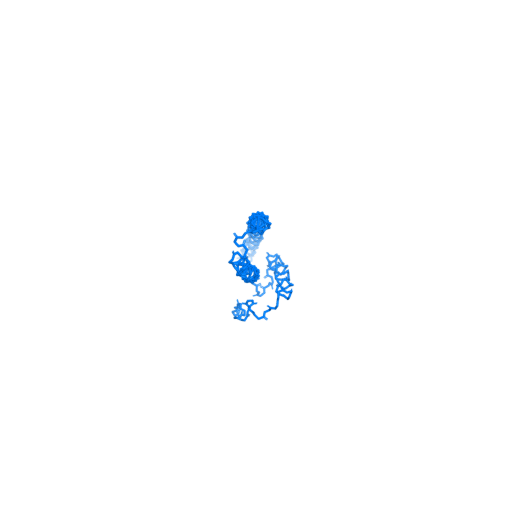 GLY A O 1
ATOM 832 N N . TYR A 1 105 ? -4.679 7.182 16.827 1.00 81.00 105 TYR A N 1
ATOM 833 C CA . TYR A 1 105 ? -3.500 6.401 16.452 1.00 81.00 105 TYR A CA 1
ATOM 834 C C . TYR A 1 105 ? -3.598 5.837 15.026 1.00 81.00 105 TYR A C 1
ATOM 836 O O . TYR A 1 105 ? -2.664 5.986 14.237 1.00 81.00 105 TYR A O 1
ATOM 844 N N . LEU A 1 106 ? -4.744 5.260 14.656 1.00 69.44 106 LEU A N 1
ATOM 845 C CA . LEU A 1 106 ? -4.996 4.789 13.291 1.00 69.44 106 LEU A CA 1
ATOM 846 C C . LEU A 1 106 ? -4.968 5.943 12.277 1.00 69.44 106 LEU A C 1
ATOM 848 O O . LEU A 1 106 ? -4.396 5.798 11.196 1.00 69.44 106 LEU A O 1
ATOM 852 N N . GLY A 1 107 ? -5.519 7.107 12.633 1.00 70.75 107 GLY A N 1
ATOM 853 C CA . GLY A 1 107 ? -5.438 8.318 11.813 1.00 70.75 107 GLY A CA 1
ATOM 854 C C . GLY A 1 107 ? -3.995 8.782 11.584 1.00 70.75 107 GLY A C 1
ATOM 855 O O . GLY A 1 107 ? -3.624 9.107 10.457 1.00 70.75 107 GLY A O 1
ATOM 856 N N . TYR A 1 108 ? -3.158 8.742 12.625 1.00 74.56 108 TYR A N 1
ATOM 857 C CA . TYR A 1 108 ? -1.730 9.048 12.523 1.00 74.56 108 TYR A CA 1
ATOM 858 C C . TYR A 1 108 ? -0.991 8.076 11.593 1.00 74.56 108 TYR A C 1
ATOM 860 O O . TYR A 1 108 ? -0.283 8.528 10.694 1.00 74.56 108 TYR A O 1
ATOM 868 N N . ILE A 1 109 ? -1.203 6.763 11.747 1.00 69.19 109 ILE A N 1
ATOM 869 C CA . ILE A 1 109 ? -0.623 5.753 10.846 1.00 69.19 109 ILE A CA 1
ATOM 870 C C . ILE A 1 109 ? -1.060 6.012 9.403 1.00 69.19 109 ILE A C 1
ATOM 872 O O . ILE A 1 109 ? -0.230 6.012 8.500 1.00 69.19 109 ILE A O 1
ATOM 876 N N . THR A 1 110 ? -2.346 6.281 9.175 1.00 63.06 110 THR A N 1
ATOM 877 C CA . THR A 1 110 ? -2.879 6.529 7.826 1.00 63.06 110 THR A CA 1
ATOM 878 C C . THR A 1 110 ? -2.225 7.758 7.181 1.00 63.06 110 THR A C 1
ATOM 880 O O . THR A 1 110 ? -1.850 7.724 6.007 1.00 63.06 110 THR A O 1
ATOM 883 N N . LEU A 1 111 ? -2.018 8.831 7.952 1.00 61.69 111 LEU A N 1
ATOM 884 C CA . LEU A 1 111 ? -1.297 10.023 7.498 1.00 61.69 111 LEU A CA 1
ATOM 885 C C . LEU A 1 111 ? 0.174 9.728 7.182 1.00 61.69 111 LEU A C 1
ATOM 887 O O . LEU A 1 111 ? 0.684 10.209 6.169 1.00 61.69 111 LEU A O 1
ATOM 891 N N . ASP A 1 112 ? 0.850 8.931 8.005 1.00 61.44 112 ASP A N 1
ATOM 892 C CA . ASP A 1 112 ? 2.248 8.563 7.777 1.00 61.44 112 ASP A CA 1
ATOM 893 C C . ASP A 1 112 ? 2.412 7.676 6.529 1.00 61.44 112 ASP A C 1
ATOM 895 O O . ASP A 1 112 ? 3.267 7.931 5.677 1.00 61.44 112 ASP A O 1
ATOM 899 N N . TYR A 1 113 ? 1.496 6.725 6.323 1.00 58.44 113 TYR A N 1
ATOM 900 C CA . TYR A 1 113 ? 1.411 5.943 5.088 1.00 58.44 113 TYR A CA 1
ATOM 901 C C . TYR A 1 113 ? 1.149 6.821 3.860 1.00 58.44 113 TYR A C 1
ATOM 903 O O . TYR A 1 113 ? 1.786 6.617 2.827 1.00 58.44 113 TYR A O 1
ATOM 911 N N . SER A 1 114 ? 0.276 7.829 3.962 1.00 55.03 114 SER A N 1
ATOM 912 C CA . SER A 1 114 ? 0.022 8.759 2.852 1.00 55.03 114 SER A CA 1
ATOM 913 C C . SER A 1 114 ? 1.266 9.578 2.485 1.00 55.03 114 SER A C 1
ATOM 915 O O . SER A 1 114 ? 1.565 9.756 1.304 1.00 55.03 114 SER A O 1
ATOM 917 N N . LYS A 1 115 ? 2.058 10.004 3.482 1.00 55.41 115 LYS A N 1
ATOM 918 C CA . LYS A 1 115 ? 3.347 10.674 3.261 1.00 55.41 115 LYS A CA 1
ATOM 919 C C . LYS A 1 115 ? 4.364 9.744 2.611 1.00 55.41 115 LYS A C 1
ATOM 921 O O . LYS A 1 115 ? 5.057 10.161 1.685 1.00 55.41 115 LYS A O 1
ATOM 926 N N . SER A 1 116 ? 4.438 8.498 3.070 1.00 55.47 116 SER A N 1
ATOM 927 C CA . SER A 1 116 ? 5.321 7.478 2.502 1.00 55.47 116 SER A CA 1
ATOM 928 C C . SER A 1 116 ? 4.957 7.160 1.045 1.00 55.47 116 SER A C 1
ATOM 930 O O . SER A 1 116 ? 5.834 7.135 0.180 1.00 55.47 116 SER A O 1
ATOM 932 N N . SER A 1 117 ? 3.664 7.023 0.739 1.00 52.84 117 SER A N 1
ATOM 933 C CA . SER A 1 117 ? 3.150 6.853 -0.626 1.00 52.84 117 SER A CA 1
ATOM 934 C C . SER A 1 117 ? 3.503 8.053 -1.515 1.00 52.84 117 SER A C 1
ATOM 936 O O . SER A 1 117 ? 4.102 7.874 -2.574 1.00 52.84 117 SER A O 1
ATOM 938 N N . ALA A 1 118 ? 3.275 9.283 -1.043 1.00 55.31 118 ALA A N 1
ATOM 939 C CA . ALA A 1 118 ? 3.628 10.497 -1.780 1.00 55.31 118 ALA A CA 1
ATOM 940 C C . ALA A 1 118 ? 5.142 10.621 -2.044 1.00 55.31 118 ALA A C 1
ATOM 942 O O . ALA A 1 118 ? 5.554 11.016 -3.137 1.00 55.31 118 ALA A O 1
ATOM 943 N N . MET A 1 119 ? 5.987 10.254 -1.073 1.00 54.75 119 MET A N 1
ATOM 944 C CA . MET A 1 119 ? 7.445 10.206 -1.254 1.00 54.75 119 MET A CA 1
ATOM 945 C C . MET A 1 119 ? 7.875 9.118 -2.242 1.00 54.75 119 MET A C 1
ATOM 947 O O . MET A 1 119 ? 8.802 9.332 -3.026 1.00 54.75 119 MET A O 1
ATOM 951 N N . THR A 1 120 ? 7.214 7.962 -2.211 1.00 59.41 120 THR A N 1
ATOM 952 C CA . THR A 1 120 ? 7.485 6.843 -3.122 1.00 59.41 120 THR A CA 1
ATOM 953 C C . THR A 1 120 ? 7.120 7.223 -4.555 1.00 59.41 120 THR A C 1
ATOM 955 O O . THR A 1 120 ? 7.910 6.990 -5.467 1.00 59.41 120 THR A O 1
ATOM 958 N N . ASP A 1 121 ? 5.997 7.914 -4.746 1.00 61.78 121 ASP A N 1
ATOM 959 C CA . ASP A 1 121 ? 5.577 8.452 -6.039 1.00 61.78 121 ASP A CA 1
ATOM 960 C C . ASP A 1 121 ? 6.512 9.541 -6.564 1.00 61.78 121 ASP A C 1
ATOM 962 O O . ASP A 1 121 ? 6.833 9.561 -7.753 1.00 61.78 121 ASP A O 1
ATOM 966 N N . ALA A 1 122 ? 6.980 10.436 -5.691 1.00 63.88 122 ALA A N 1
ATOM 967 C CA . ALA A 1 122 ? 7.946 11.463 -6.066 1.00 63.88 122 ALA A CA 1
ATOM 968 C C . ALA A 1 122 ? 9.278 10.848 -6.522 1.00 63.88 122 ALA A C 1
ATOM 970 O O . ALA A 1 122 ? 9.790 11.220 -7.578 1.00 63.88 122 ALA A O 1
ATOM 971 N N . ARG A 1 123 ? 9.801 9.863 -5.778 1.00 63.41 123 ARG A N 1
ATOM 972 C CA . ARG A 1 123 ? 11.006 9.116 -6.173 1.00 63.41 123 ARG A CA 1
ATOM 973 C C . ARG A 1 123 ? 10.807 8.359 -7.475 1.00 63.41 123 ARG A C 1
ATOM 975 O O . ARG A 1 123 ? 11.657 8.434 -8.347 1.00 63.41 123 ARG A O 1
ATOM 982 N N . TRP A 1 124 ? 9.673 7.686 -7.636 1.00 62.59 124 TRP A N 1
ATOM 983 C CA . TRP A 1 124 ? 9.381 6.947 -8.858 1.00 62.59 124 TRP A CA 1
ATOM 984 C C . TRP A 1 124 ? 9.316 7.868 -10.084 1.00 62.59 124 TRP A C 1
ATOM 986 O O . TRP A 1 124 ? 9.904 7.558 -11.117 1.00 62.59 124 TRP A O 1
ATOM 996 N N . LYS A 1 125 ? 8.678 9.040 -9.969 1.00 66.94 125 LYS A N 1
ATOM 997 C CA . LYS A 1 125 ? 8.682 10.051 -11.041 1.00 66.94 125 LYS A CA 1
ATOM 998 C C . LYS A 1 125 ? 10.090 10.558 -11.344 1.00 66.94 125 LYS A C 1
ATOM 1000 O O . LYS A 1 125 ? 10.418 10.759 -12.509 1.00 66.94 125 LYS A O 1
ATOM 1005 N N . GLN A 1 126 ? 10.910 10.759 -10.318 1.00 71.62 126 GLN A N 1
ATOM 1006 C CA . GLN A 1 126 ? 12.290 11.200 -10.484 1.00 71.62 126 GLN A CA 1
ATOM 1007 C C . GLN A 1 126 ? 13.144 10.143 -11.205 1.00 71.62 126 GLN A C 1
ATOM 1009 O O . GLN A 1 126 ? 13.824 10.490 -12.169 1.00 71.62 126 GLN A O 1
ATOM 1014 N N . ASP A 1 127 ? 13.024 8.868 -10.826 1.00 65.62 127 ASP A N 1
ATOM 1015 C CA . ASP A 1 127 ? 13.702 7.743 -11.488 1.00 65.62 127 ASP A CA 1
ATOM 1016 C C . ASP A 1 127 ? 13.299 7.644 -12.974 1.00 65.62 127 ASP A C 1
ATOM 1018 O O . ASP A 1 127 ? 14.144 7.433 -13.842 1.00 65.62 127 ASP A O 1
ATOM 1022 N N . GLN A 1 128 ? 12.017 7.858 -13.298 1.00 61.09 128 GLN A N 1
ATOM 1023 C CA . GLN A 1 128 ? 11.539 7.871 -14.687 1.00 61.09 128 GLN A CA 1
ATOM 1024 C C . GLN A 1 128 ? 12.140 9.023 -15.508 1.00 61.09 128 GLN A C 1
ATOM 1026 O O . GLN A 1 128 ? 12.520 8.824 -16.661 1.00 61.09 128 GLN A O 1
ATOM 1031 N N . ILE A 1 129 ? 12.257 10.222 -14.925 1.00 72.06 129 ILE A N 1
ATOM 1032 C CA . ILE A 1 129 ? 12.882 11.383 -15.584 1.00 72.06 129 ILE A CA 1
ATOM 1033 C C . ILE A 1 129 ? 14.371 11.118 -15.844 1.00 72.06 129 ILE A C 1
ATOM 1035 O O . ILE A 1 129 ? 14.890 11.477 -16.903 1.00 72.06 129 ILE A O 1
ATOM 1039 N N . GLU A 1 130 ? 15.065 10.487 -14.896 1.00 76.69 130 GLU A N 1
ATOM 1040 C CA . GLU A 1 130 ? 16.483 10.157 -15.038 1.00 76.69 130 GLU A CA 1
ATOM 1041 C C . GLU A 1 130 ? 16.722 9.138 -16.161 1.00 76.69 130 GLU A C 1
ATOM 1043 O O . GLU A 1 130 ? 17.591 9.361 -17.007 1.00 76.69 130 GLU A O 1
ATOM 1048 N N . LEU A 1 131 ? 15.900 8.089 -16.242 1.00 67.62 131 LEU A N 1
ATOM 1049 C CA . LEU A 1 131 ? 15.952 7.104 -17.330 1.00 67.62 131 LEU A CA 1
ATOM 1050 C C . LEU A 1 131 ? 15.692 7.742 -18.703 1.00 67.62 131 LEU A C 1
ATOM 1052 O O . LEU A 1 131 ? 16.437 7.498 -19.652 1.00 67.62 131 LEU A O 1
ATOM 1056 N N . LEU A 1 132 ? 14.693 8.625 -18.803 1.00 68.38 132 LEU A N 1
ATOM 1057 C CA . LEU A 1 132 ? 14.402 9.377 -20.031 1.00 68.38 132 LEU A CA 1
ATOM 1058 C C . LEU A 1 132 ? 15.585 10.248 -20.473 1.00 68.38 132 LEU A C 1
ATOM 1060 O O . LEU A 1 132 ? 15.902 10.323 -21.662 1.00 68.38 132 LEU A O 1
ATOM 1064 N N . ASN A 1 133 ? 16.261 10.893 -19.524 1.00 78.06 133 ASN A N 1
ATOM 1065 C CA . ASN A 1 133 ? 17.442 11.701 -19.815 1.00 78.06 133 ASN A CA 1
ATOM 1066 C C . ASN A 1 133 ? 18.626 10.848 -20.282 1.00 78.06 133 ASN A C 1
ATOM 1068 O O . ASN A 1 133 ? 19.330 11.251 -21.211 1.00 78.06 133 ASN A O 1
ATOM 1072 N N . GLN A 1 134 ? 18.834 9.674 -19.683 1.00 71.19 134 GLN A N 1
ATOM 1073 C CA . GLN A 1 134 ? 19.868 8.733 -20.116 1.00 71.19 134 GLN A CA 1
ATOM 1074 C C . GLN A 1 134 ? 19.606 8.235 -21.543 1.00 71.19 134 GLN A C 1
ATOM 1076 O O . GLN A 1 134 ? 20.497 8.340 -22.388 1.00 71.19 134 GLN A O 1
ATOM 1081 N N . GLY A 1 135 ? 18.374 7.812 -21.848 1.00 62.72 135 GLY A N 1
ATOM 1082 C CA . GLY A 1 135 ? 17.984 7.391 -23.198 1.00 62.72 135 GLY A CA 1
ATOM 1083 C C . GLY A 1 135 ? 18.151 8.504 -24.240 1.00 62.72 135 GLY A C 1
ATOM 1084 O O . GLY A 1 135 ? 18.721 8.287 -25.310 1.00 62.72 135 GLY A O 1
ATOM 1085 N N . ASN A 1 136 ? 17.760 9.739 -23.908 1.00 73.94 136 ASN A N 1
ATOM 1086 C CA . ASN A 1 136 ? 17.983 10.895 -24.784 1.00 73.94 136 ASN A CA 1
ATOM 1087 C C . ASN A 1 136 ? 19.473 11.139 -25.065 1.00 73.94 136 ASN A C 1
ATOM 1089 O O . ASN A 1 136 ? 19.846 11.469 -26.193 1.00 73.94 136 ASN A O 1
ATOM 1093 N N . LEU A 1 137 ? 20.339 10.958 -24.066 1.00 80.31 137 LEU A N 1
ATOM 1094 C CA . LEU A 1 137 ? 21.781 11.119 -24.234 1.00 80.31 137 LEU A CA 1
ATOM 1095 C C . LEU A 1 137 ? 22.362 10.076 -25.203 1.00 80.31 137 LEU A C 1
ATOM 1097 O O . LEU A 1 137 ? 23.241 10.396 -26.009 1.00 80.31 137 LEU A O 1
ATOM 1101 N N . GLU A 1 138 ? 21.873 8.838 -25.148 1.00 73.50 138 GLU A N 1
ATOM 1102 C CA . GLU A 1 138 ? 22.266 7.778 -26.080 1.00 73.50 138 GLU A CA 1
ATOM 1103 C C . GLU A 1 138 ? 21.783 8.054 -27.505 1.00 73.50 138 GLU A C 1
ATOM 1105 O O . GLU A 1 138 ? 22.574 7.953 -28.446 1.00 73.50 138 GLU A O 1
ATOM 1110 N N . LEU A 1 139 ? 20.538 8.506 -27.673 1.00 73.25 139 LEU A N 1
ATOM 1111 C CA . LEU A 1 139 ? 20.006 8.907 -28.978 1.00 73.25 139 LEU A CA 1
ATOM 1112 C C . LEU A 1 139 ? 20.822 10.042 -29.608 1.00 73.25 139 LEU A C 1
ATOM 1114 O O . LEU A 1 139 ? 21.098 10.017 -30.808 1.00 73.25 139 LEU A O 1
ATOM 1118 N N . VAL A 1 140 ? 21.271 11.012 -28.807 1.00 83.38 140 VAL A N 1
ATOM 1119 C CA . VAL A 1 140 ? 22.161 12.086 -29.276 1.00 83.38 140 VAL A CA 1
ATOM 1120 C C . VAL A 1 140 ? 23.505 11.527 -29.753 1.00 83.38 140 VAL A C 1
ATOM 1122 O O . VAL A 1 140 ? 23.991 11.930 -30.813 1.00 83.38 140 VAL A O 1
ATOM 1125 N N . LYS A 1 141 ? 24.100 10.575 -29.021 1.00 83.69 141 LYS A N 1
ATOM 1126 C CA . LYS A 1 141 ? 25.355 9.920 -29.435 1.00 83.69 141 LYS A CA 1
ATOM 1127 C C . LYS A 1 141 ? 25.183 9.148 -30.744 1.00 83.69 141 LYS A C 1
ATOM 1129 O O . LYS A 1 141 ? 26.017 9.284 -31.638 1.00 83.69 141 LYS A O 1
ATOM 1134 N N . ILE A 1 142 ? 24.098 8.385 -30.873 1.00 78.75 142 ILE A N 1
ATOM 1135 C CA . ILE A 1 142 ? 23.776 7.611 -32.079 1.00 78.75 142 ILE A CA 1
ATOM 1136 C C . ILE A 1 142 ? 23.573 8.543 -33.277 1.00 78.75 142 ILE A C 1
ATOM 1138 O O . ILE A 1 142 ? 24.189 8.335 -34.322 1.00 78.75 142 ILE A O 1
ATOM 1142 N N . ASN A 1 143 ? 22.791 9.615 -33.122 1.00 81.50 143 ASN A N 1
ATOM 1143 C CA . ASN A 1 143 ? 22.582 10.605 -34.181 1.00 81.50 143 ASN A CA 1
ATOM 1144 C C . ASN A 1 143 ? 23.886 11.276 -34.621 1.00 81.50 143 ASN A C 1
ATOM 1146 O O . ASN A 1 143 ? 24.108 11.474 -35.819 1.00 81.50 143 ASN A O 1
ATOM 1150 N N . LYS A 1 144 ? 24.777 11.593 -33.674 1.00 87.00 144 LYS A N 1
ATOM 1151 C CA . LYS A 1 144 ? 26.094 12.151 -33.989 1.00 87.00 144 LYS A CA 1
ATOM 1152 C C . LYS A 1 144 ? 26.936 11.167 -34.809 1.00 87.00 144 LYS A C 1
ATOM 1154 O O . LYS A 1 144 ? 27.444 11.546 -35.862 1.00 87.00 144 LYS A O 1
ATOM 1159 N N . ALA A 1 145 ? 26.999 9.903 -34.392 1.00 83.19 145 ALA A N 1
ATOM 1160 C CA . ALA A 1 145 ? 27.735 8.858 -35.106 1.00 83.19 145 ALA A CA 1
ATOM 1161 C C . ALA A 1 145 ? 27.171 8.585 -36.515 1.00 83.19 145 ALA A C 1
ATOM 1163 O O . ALA A 1 145 ? 27.927 8.426 -37.472 1.00 83.19 145 ALA A O 1
ATOM 1164 N N . LEU A 1 146 ? 25.844 8.572 -36.673 1.00 81.12 146 LEU A N 1
ATOM 1165 C CA . LEU A 1 146 ? 25.179 8.447 -37.976 1.00 81.12 146 LEU A CA 1
ATOM 1166 C C . LEU A 1 146 ? 25.507 9.621 -38.900 1.00 81.12 146 LEU A C 1
ATOM 1168 O O . LEU A 1 146 ? 25.809 9.414 -40.076 1.00 81.12 146 LEU A O 1
ATOM 1172 N N . THR A 1 147 ? 25.492 10.841 -38.365 1.00 86.50 147 THR A N 1
ATOM 1173 C CA . THR A 1 147 ? 25.828 12.051 -39.123 1.00 86.50 147 THR A CA 1
ATOM 1174 C C . THR A 1 147 ? 27.281 12.006 -39.598 1.00 86.50 147 THR A C 1
ATOM 1176 O O . THR A 1 147 ? 27.546 12.221 -40.782 1.00 86.50 147 THR A O 1
ATOM 1179 N N . GLU A 1 148 ? 28.216 11.641 -38.720 1.00 85.56 148 GLU A N 1
ATOM 1180 C CA . GLU A 1 148 ? 29.638 11.481 -39.055 1.00 85.56 148 GLU A CA 1
ATOM 1181 C C . GLU A 1 148 ? 29.860 10.389 -40.117 1.00 85.56 148 GLU A C 1
ATOM 1183 O O . GLU A 1 148 ? 30.535 10.628 -41.121 1.00 85.56 148 GLU A O 1
ATOM 1188 N N . ASN A 1 149 ? 29.216 9.226 -39.979 1.00 82.19 149 ASN A N 1
ATOM 1189 C CA . ASN A 1 149 ? 29.291 8.151 -40.973 1.00 82.19 149 ASN A CA 1
ATOM 1190 C C . ASN A 1 149 ? 28.705 8.565 -42.331 1.00 82.19 149 ASN A C 1
ATOM 1192 O O . ASN A 1 149 ? 29.259 8.219 -43.377 1.00 82.19 149 ASN A O 1
ATOM 1196 N N . SER A 1 150 ? 27.609 9.329 -42.335 1.00 81.44 150 SER A N 1
ATOM 1197 C CA . SER A 1 150 ? 26.998 9.826 -43.573 1.00 81.44 150 SER A CA 1
ATOM 1198 C C . SER A 1 150 ? 27.914 10.800 -44.327 1.00 81.44 150 SER A C 1
ATOM 1200 O O . SER A 1 150 ? 28.002 10.737 -45.556 1.00 81.44 150 SER A O 1
ATOM 1202 N N . LEU A 1 151 ? 28.660 11.641 -43.600 1.00 81.44 151 LEU A N 1
ATOM 1203 C CA . LEU A 1 151 ? 29.669 12.545 -44.156 1.00 81.44 151 LEU A CA 1
ATOM 1204 C C . LEU A 1 151 ? 30.840 11.768 -44.767 1.00 81.44 151 LEU A C 1
ATOM 1206 O O . LEU A 1 151 ? 31.199 12.008 -45.919 1.00 81.44 151 LEU A O 1
ATOM 1210 N N . LEU A 1 152 ? 31.372 10.775 -44.049 1.00 81.31 152 LEU A N 1
ATOM 1211 C CA . LEU A 1 152 ? 32.462 9.927 -44.545 1.00 81.31 152 LEU A CA 1
ATOM 1212 C C . LEU A 1 152 ? 32.073 9.154 -45.812 1.00 81.31 152 LEU A C 1
ATOM 1214 O O . LEU A 1 152 ? 32.856 9.073 -46.764 1.00 81.31 152 LEU A O 1
ATOM 1218 N N . LEU A 1 153 ? 30.853 8.610 -45.852 1.00 77.50 153 LEU A N 1
ATOM 1219 C CA . LEU A 1 153 ? 30.320 7.930 -47.032 1.00 77.50 153 LEU A CA 1
ATOM 1220 C C . LEU A 1 153 ? 30.202 8.893 -48.215 1.00 77.50 153 LEU A C 1
ATOM 1222 O O . LEU A 1 153 ? 30.675 8.565 -49.306 1.00 77.50 153 LEU A O 1
ATOM 1226 N N . ARG A 1 154 ? 29.660 10.096 -48.001 1.00 78.69 154 ARG A N 1
ATOM 1227 C CA . ARG A 1 154 ? 29.561 11.134 -49.036 1.00 78.69 154 ARG A CA 1
ATOM 1228 C C . ARG A 1 154 ? 30.933 11.494 -49.612 1.00 78.69 154 ARG A C 1
ATOM 1230 O O . ARG A 1 154 ? 31.097 11.490 -50.831 1.00 78.69 154 ARG A O 1
ATOM 1237 N N . ASP A 1 155 ? 31.931 11.707 -48.761 1.00 79.19 155 ASP A N 1
ATOM 1238 C CA . ASP A 1 155 ? 33.296 12.047 -49.181 1.00 79.19 155 ASP A CA 1
ATOM 1239 C C . ASP A 1 155 ? 34.004 10.894 -49.910 1.00 79.19 155 ASP A C 1
ATOM 1241 O O . ASP A 1 155 ? 34.870 11.114 -50.763 1.00 79.19 155 ASP A O 1
ATOM 1245 N N . SER A 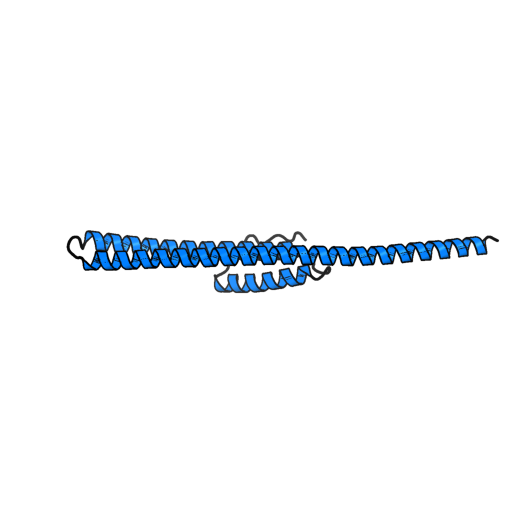1 156 ? 33.658 9.643 -49.594 1.00 77.75 156 SER A N 1
ATOM 1246 C CA . SER A 1 156 ? 34.168 8.469 -50.311 1.00 77.75 156 SER A CA 1
ATOM 1247 C C . SER A 1 156 ? 33.567 8.338 -51.716 1.00 77.75 156 SER A C 1
ATOM 1249 O O . SER A 1 156 ? 34.287 8.026 -52.665 1.00 77.75 156 SER A O 1
ATOM 1251 N N . VAL A 1 157 ? 32.272 8.637 -51.871 1.00 76.94 157 VAL A N 1
ATOM 1252 C CA . VAL A 1 157 ? 31.572 8.607 -53.163 1.00 76.94 157 VAL A CA 1
ATOM 1253 C C . VAL A 1 157 ? 32.087 9.718 -54.075 1.00 76.94 157 VAL A C 1
ATOM 1255 O O . VAL A 1 157 ? 32.402 9.454 -55.232 1.00 76.94 157 VAL A O 1
ATOM 1258 N N . VAL A 1 158 ? 32.271 10.935 -53.548 1.00 75.81 158 VAL A N 1
ATOM 1259 C CA . VAL A 1 158 ? 32.838 12.066 -54.307 1.00 75.81 158 VAL A CA 1
ATOM 1260 C C . VAL A 1 158 ? 34.258 11.763 -54.796 1.00 75.81 158 VAL A C 1
ATOM 1262 O O . VAL A 1 158 ? 34.606 12.126 -55.917 1.00 75.81 158 VAL A O 1
ATOM 1265 N N . ARG A 1 159 ? 35.074 11.063 -53.997 1.00 72.06 159 ARG A N 1
ATOM 1266 C CA . ARG A 1 159 ? 36.427 10.644 -54.403 1.00 72.06 159 ARG A CA 1
ATOM 1267 C C . ARG A 1 159 ? 36.444 9.544 -55.459 1.00 72.06 159 ARG A C 1
ATOM 1269 O O . ARG A 1 159 ? 37.366 9.533 -56.257 1.00 72.06 159 ARG A O 1
ATOM 1276 N N . LYS A 1 160 ? 35.461 8.638 -55.474 1.00 70.81 160 LYS A N 1
ATOM 1277 C CA . LYS A 1 160 ? 35.336 7.601 -56.517 1.00 70.81 160 LYS A CA 1
ATOM 1278 C C . LYS A 1 160 ? 34.766 8.126 -57.838 1.00 70.81 160 LYS A C 1
ATOM 1280 O O . LYS A 1 160 ? 34.890 7.447 -58.849 1.00 70.81 160 LYS A O 1
ATOM 1285 N N . ALA A 1 161 ? 34.102 9.280 -57.817 1.00 65.31 161 ALA A N 1
ATOM 1286 C CA . ALA A 1 161 ? 33.515 9.911 -58.998 1.00 65.31 161 ALA A CA 1
ATOM 1287 C C . ALA A 1 161 ? 34.473 10.874 -59.732 1.00 65.31 161 ALA A C 1
ATOM 1289 O O . ALA A 1 161 ? 34.107 11.389 -60.787 1.00 65.31 161 ALA A O 1
ATOM 1290 N N . LYS A 1 162 ? 35.663 11.134 -59.173 1.00 56.97 162 LYS A N 1
ATOM 1291 C CA . LYS A 1 162 ? 36.775 11.849 -59.817 1.00 56.97 162 LYS A CA 1
ATOM 1292 C C . LYS A 1 162 ? 37.793 10.856 -60.356 1.00 56.97 162 LYS A C 1
ATOM 1294 O O . LYS A 1 162 ? 38.385 11.181 -61.404 1.00 56.97 162 LYS A O 1
#

Sequence (162 aa):
MKNEIPEEYPALLDNEQLVELIKQYSKRATVAGRSEQYVVGPSYWKEMVELGQIEISNRIQNGLFSEIGKLANEIKLLKDDNRKSGRTNFVLSLLTIFLAVLTGYLGYITLDYSKSSAMTDARWKQDQIELLNQGNLELVKINKALTENSLLLRDSVVRKAK

Secondary structure (DSSP, 8-state):
---PPPTTTTTTS-HHHHHHHHHHHHHHHHHHTT-TT-SS-HHHHHHHHHHHHHHHHHHHHHHHHHHHHHHHHHHHHHHHH-TT-HHHHHHHHHHHHHHHHHHHHHHHHHHHHHHHHHHHHHHHHHHHHHHHHHHHHHHHHHHHHHHHHHHHHHHHHHHH--